Protein AF-A0A810L2Y6-F1 (afdb_monomer)

Mean predicted aligned error: 9.37 Å

Organism: NCBI:txid390989

InterPro domains:
  IPR043760 Pycsar effector protein domain [PF18967] (17-132)

Secondary structure (DSSP, 8-state):
--TTGGGGS--HHHHHHHHHHHHHHHHHHHHHHHHHHHHHHHHHHHS------S----SS-HHHHHHHHTT-HHHHHHHHHHHHTSTTHHHHHHHHHHHHHHHHHHHHHHHHHHHHHHHHHHHHHHHHHHHHHT-

pLDDT: mean 85.11, std 13.35, range [46.34, 98.31]

Foldseek 3Di:
DPVVVVVPDDDPVNVVVVVLVVLLVVLLVLLCVLLVLLVVLLCVLPPDDPDPVDQLDQLPDPVSCCVPQNPPPVVSVVVVVVVPVDPPPNVVSVVVVVVVVVVSVVVSVVSNVSSVVSNVSSVVSNVVSVVSVVD

Sequence (135 aa):
MGGILVRSIPRASDFHHDAIHAIHAIVLSLAIVCIGASAVISLRTLAPRLRSLGEPDSMIYFDHIARRYGSDKELYIRRFVRLSAKDNLVAEQVVEQIWANSCVARRKFQHVALAIYLLGAGMILSGLAVLVQRL

Radius of gyration: 29.76 Å; Cα contacts (8 Å, |Δi|>4): 83; chains: 1; bounding box: 64×25×90 Å

Structure (mmCIF, N/CA/C/O backbone):
data_AF-A0A810L2Y6-F1
#
_entry.id   AF-A0A810L2Y6-F1
#
loop_
_atom_site.group_PDB
_atom_site.id
_atom_site.type_symbol
_atom_site.label_atom_id
_atom_site.label_alt_id
_atom_site.label_comp_id
_atom_site.label_asym_id
_atom_site.label_entity_id
_atom_site.label_seq_id
_atom_site.pdbx_PDB_ins_code
_atom_site.Cartn_x
_atom_site.Cartn_y
_atom_site.Cartn_z
_atom_site.occupancy
_atom_site.B_iso_or_equiv
_atom_site.auth_seq_id
_atom_site.auth_comp_id
_atom_site.auth_asym_id
_atom_site.auth_atom_id
_atom_site.pdbx_PDB_model_num
ATOM 1 N N . MET A 1 1 ? 35.046 -16.688 -54.900 1.00 46.34 1 MET A N 1
ATOM 2 C CA . MET A 1 1 ? 34.915 -17.102 -53.483 1.00 46.34 1 MET A CA 1
ATOM 3 C C . MET A 1 1 ? 35.447 -16.051 -52.481 1.00 46.34 1 MET A C 1
ATOM 5 O O . MET A 1 1 ? 35.715 -16.408 -51.350 1.00 46.34 1 MET A O 1
ATOM 9 N N . GLY A 1 2 ? 35.586 -14.758 -52.832 1.00 48.91 2 GLY A N 1
ATOM 10 C CA . GLY A 1 2 ? 36.047 -13.711 -51.887 1.00 48.91 2 GLY A CA 1
ATOM 11 C C . GLY A 1 2 ? 34.943 -12.787 -51.344 1.00 48.91 2 GLY A C 1
ATOM 12 O O . GLY A 1 2 ? 35.099 -12.193 -50.286 1.00 48.91 2 GLY A O 1
ATOM 13 N N . GLY A 1 3 ? 33.797 -12.696 -52.032 1.00 51.59 3 GLY A N 1
ATOM 14 C CA . GLY A 1 3 ? 32.702 -11.780 -51.668 1.00 51.59 3 GLY A CA 1
ATOM 15 C C . GLY A 1 3 ? 31.783 -12.261 -50.539 1.00 51.59 3 GLY A C 1
ATOM 16 O O . GLY A 1 3 ? 31.028 -11.462 -49.997 1.00 51.59 3 GLY A O 1
ATOM 17 N N . ILE A 1 4 ? 31.848 -13.544 -50.163 1.00 56.41 4 ILE A N 1
ATOM 18 C CA . ILE A 1 4 ? 31.034 -14.106 -49.070 1.00 56.41 4 ILE A CA 1
ATOM 19 C C . ILE A 1 4 ? 31.646 -13.755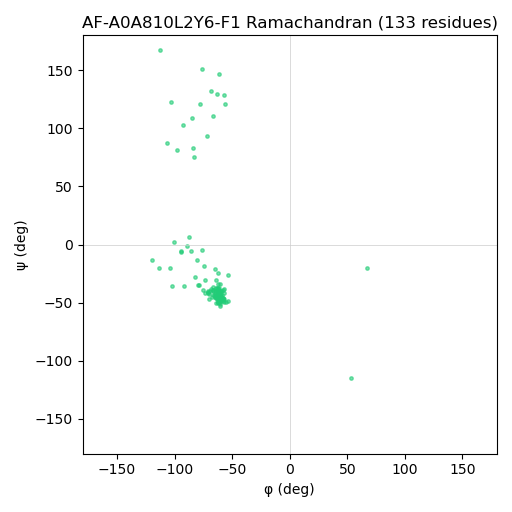 -47.704 1.00 56.41 4 ILE A C 1
ATOM 21 O O . ILE A 1 4 ? 30.908 -13.445 -46.779 1.00 56.41 4 ILE A O 1
ATOM 25 N N . LEU A 1 5 ? 32.980 -13.692 -47.600 1.00 51.81 5 LEU A N 1
ATOM 26 C CA . LEU A 1 5 ? 33.681 -13.377 -46.346 1.00 51.81 5 LEU A CA 1
ATOM 27 C C . LEU A 1 5 ? 33.578 -11.894 -45.947 1.00 51.81 5 LEU A C 1
ATOM 29 O O . LEU A 1 5 ? 33.527 -11.580 -44.763 1.00 51.81 5 LEU A O 1
ATOM 33 N N . VAL A 1 6 ? 33.470 -10.974 -46.913 1.00 53.66 6 VAL A N 1
ATOM 34 C CA . VAL A 1 6 ? 33.318 -9.528 -46.634 1.00 53.66 6 VAL A CA 1
ATOM 35 C C . VAL A 1 6 ? 31.906 -9.178 -46.139 1.00 53.66 6 VAL A C 1
ATOM 37 O O . VAL A 1 6 ? 31.705 -8.139 -45.515 1.00 53.66 6 VAL A O 1
ATOM 40 N N . ARG A 1 7 ? 30.916 -10.053 -46.362 1.00 55.62 7 ARG A N 1
ATOM 41 C CA . ARG A 1 7 ? 29.524 -9.834 -45.936 1.00 55.62 7 ARG A CA 1
ATOM 42 C C . ARG A 1 7 ? 29.248 -10.286 -44.496 1.00 55.62 7 ARG A C 1
ATOM 44 O O . ARG A 1 7 ? 28.154 -10.050 -43.997 1.00 55.62 7 ARG A O 1
ATOM 51 N N . SER A 1 8 ? 30.228 -10.907 -43.840 1.00 60.38 8 SER A N 1
ATOM 52 C CA . SER A 1 8 ? 30.127 -11.425 -42.469 1.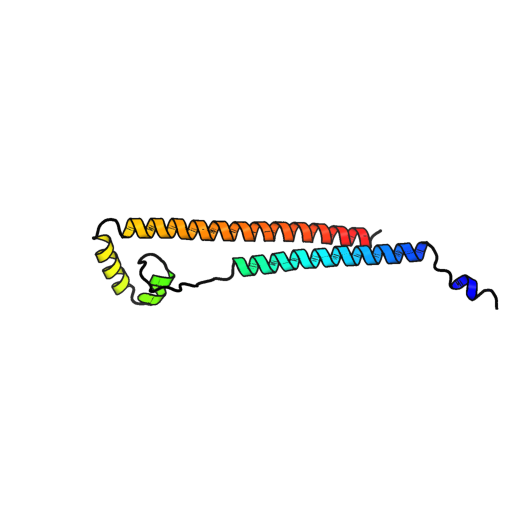00 60.38 8 SER A CA 1
ATOM 53 C C . SER A 1 8 ? 30.767 -10.516 -41.419 1.00 60.38 8 SER A C 1
ATOM 55 O O . SER A 1 8 ? 30.799 -10.887 -40.251 1.00 60.38 8 SER A O 1
ATOM 57 N N . ILE A 1 9 ? 31.296 -9.352 -41.812 1.00 62.12 9 ILE A N 1
ATOM 58 C CA . ILE A 1 9 ? 31.842 -8.376 -40.866 1.00 62.12 9 ILE A CA 1
ATOM 59 C C . ILE A 1 9 ? 30.668 -7.524 -40.368 1.00 62.12 9 ILE A C 1
ATOM 61 O O . ILE A 1 9 ? 30.135 -6.744 -41.167 1.00 62.12 9 ILE A O 1
ATOM 65 N N . PRO A 1 10 ? 30.235 -7.678 -39.101 1.00 61.84 10 PRO A N 1
ATOM 66 C CA . PRO A 1 10 ? 29.163 -6.864 -38.547 1.00 61.84 10 PRO A CA 1
ATOM 67 C C . PRO A 1 10 ? 29.552 -5.395 -38.665 1.00 61.84 10 PRO A C 1
ATOM 69 O O . PRO A 1 10 ? 30.666 -4.988 -38.314 1.00 61.84 10 PRO A O 1
ATOM 72 N N . ARG A 1 11 ? 28.652 -4.600 -39.238 1.00 64.31 11 ARG A N 1
ATOM 73 C CA . ARG A 1 11 ? 28.885 -3.170 -39.416 1.00 64.31 11 ARG A CA 1
ATOM 74 C C . ARG A 1 11 ? 28.685 -2.488 -38.072 1.00 64.31 11 ARG A C 1
ATOM 76 O O . ARG A 1 11 ? 27.881 -2.926 -37.258 1.00 64.31 11 ARG A O 1
ATOM 83 N N . ALA A 1 12 ? 29.370 -1.370 -37.844 1.00 62.41 12 ALA A N 1
ATOM 84 C CA . ALA A 1 12 ? 29.192 -0.579 -36.622 1.00 62.41 12 ALA A CA 1
ATOM 85 C C . ALA A 1 12 ? 27.715 -0.191 -36.362 1.00 62.41 12 ALA A C 1
ATOM 87 O O . ALA A 1 12 ? 27.315 -0.028 -35.213 1.00 62.41 12 ALA A O 1
ATOM 88 N N . SER A 1 13 ? 26.895 -0.104 -37.419 1.00 66.00 13 SER A N 1
ATOM 89 C CA . SER A 1 13 ? 25.444 0.100 -37.339 1.00 66.00 13 SER A CA 1
ATOM 90 C C . SER A 1 13 ? 24.698 -1.032 -36.632 1.00 66.00 13 SER A C 1
ATOM 92 O O . SER A 1 13 ? 23.716 -0.755 -35.948 1.00 66.00 13 SER A O 1
ATOM 94 N N . ASP A 1 14 ? 25.156 -2.277 -36.772 1.00 69.44 14 ASP A N 1
ATOM 95 C CA . ASP A 1 14 ? 24.489 -3.464 -36.225 1.00 69.44 14 ASP A CA 1
ATOM 96 C C . ASP A 1 14 ? 24.681 -3.508 -34.700 1.00 69.44 14 ASP A C 1
ATOM 98 O O . ASP A 1 14 ? 23.720 -3.662 -33.951 1.00 69.44 14 ASP A O 1
ATOM 102 N N . PHE A 1 15 ? 25.894 -3.190 -34.228 1.00 64.56 15 PHE A N 1
ATOM 103 C CA . PHE A 1 15 ? 26.186 -3.038 -32.797 1.00 64.56 15 PHE A CA 1
ATOM 104 C C . PHE A 1 15 ? 25.358 -1.930 -32.129 1.00 64.56 15 PHE A C 1
ATOM 106 O O . PHE A 1 15 ? 24.999 -2.049 -30.959 1.00 64.56 15 PHE A O 1
ATOM 113 N N . HIS A 1 16 ? 25.057 -0.845 -32.851 1.00 70.00 16 HIS A N 1
ATOM 114 C CA . HIS A 1 16 ? 24.249 0.252 -32.316 1.00 70.00 16 HIS A CA 1
ATOM 115 C C . HIS A 1 16 ? 22.778 -0.150 -32.141 1.00 70.00 16 HIS A C 1
ATOM 117 O O . HIS A 1 16 ? 22.190 0.139 -31.100 1.00 70.00 16 HIS A O 1
ATOM 123 N N . HIS A 1 17 ? 22.213 -0.875 -33.111 1.00 74.62 17 HIS A N 1
ATOM 124 C CA . HIS A 1 17 ? 20.844 -1.393 -33.025 1.00 74.62 17 HIS A CA 1
ATOM 125 C C . HIS A 1 17 ? 20.706 -2.423 -31.898 1.00 74.62 17 HIS A C 1
ATOM 127 O O . HIS A 1 17 ? 19.782 -2.329 -31.088 1.00 74.62 17 HIS A O 1
ATOM 133 N N . ASP A 1 18 ? 21.666 -3.343 -31.774 1.00 80.31 18 ASP A N 1
ATOM 134 C CA . ASP A 1 18 ? 21.676 -4.341 -30.699 1.00 80.31 18 ASP A CA 1
ATOM 135 C C . ASP A 1 18 ? 21.769 -3.685 -29.311 1.00 80.31 18 ASP A C 1
ATOM 137 O O . ASP A 1 18 ? 21.063 -4.076 -28.375 1.00 80.31 18 ASP A O 1
ATOM 141 N N . ALA A 1 19 ? 22.584 -2.633 -29.178 1.00 84.69 19 ALA A N 1
ATOM 142 C CA . ALA A 1 19 ? 22.713 -1.877 -27.936 1.00 84.69 19 ALA A CA 1
ATOM 143 C C . ALA A 1 19 ? 21.424 -1.122 -27.566 1.00 84.69 19 ALA A C 1
ATOM 145 O O . ALA A 1 19 ? 21.012 -1.159 -26.405 1.00 84.69 19 ALA A O 1
ATOM 146 N N . ILE A 1 20 ? 20.755 -0.472 -28.526 1.00 88.19 20 ILE A N 1
ATOM 147 C CA . ILE A 1 20 ? 19.489 0.245 -28.286 1.00 88.19 20 ILE A CA 1
ATOM 148 C C . ILE A 1 20 ? 18.392 -0.731 -27.849 1.00 88.19 20 ILE A C 1
ATOM 150 O O . ILE A 1 20 ? 17.689 -0.470 -26.869 1.00 88.19 20 ILE A O 1
ATOM 154 N N . HIS A 1 21 ? 18.278 -1.890 -28.507 1.00 87.75 21 HIS A N 1
ATOM 155 C CA . HIS A 1 21 ? 17.316 -2.923 -28.118 1.00 87.75 21 HIS A CA 1
ATOM 156 C C . HIS A 1 21 ? 17.587 -3.475 -26.713 1.00 87.75 21 HIS A C 1
ATOM 158 O O . HIS A 1 21 ? 16.643 -3.658 -25.938 1.00 87.75 21 HIS A O 1
ATOM 164 N N . ALA A 1 22 ? 18.857 -3.684 -26.353 1.00 91.12 22 ALA A N 1
ATOM 165 C CA . ALA A 1 22 ? 19.237 -4.113 -25.011 1.00 91.12 22 ALA A CA 1
ATOM 166 C C . ALA A 1 22 ? 18.877 -3.060 -23.947 1.00 91.12 22 ALA A C 1
ATOM 168 O O . ALA A 1 22 ? 18.270 -3.397 -22.928 1.00 91.12 22 ALA A O 1
ATOM 169 N N . ILE A 1 23 ? 19.183 -1.781 -24.195 1.00 92.94 23 ILE A N 1
ATOM 170 C CA . ILE A 1 23 ? 18.843 -0.675 -23.284 1.00 92.94 23 ILE A CA 1
ATOM 171 C C . ILE A 1 23 ? 17.324 -0.568 -23.118 1.00 92.94 23 ILE A C 1
ATOM 173 O O .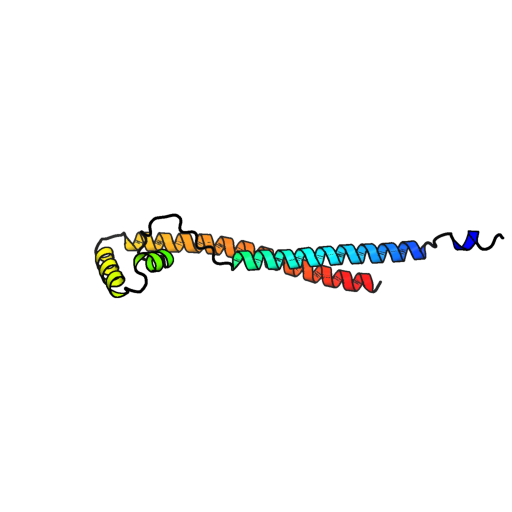 ILE A 1 23 ? 16.839 -0.499 -21.989 1.00 92.94 23 ILE A O 1
ATOM 177 N N . HIS A 1 24 ? 16.566 -0.613 -24.217 1.00 92.12 24 HIS A N 1
ATOM 178 C CA . HIS A 1 24 ? 15.105 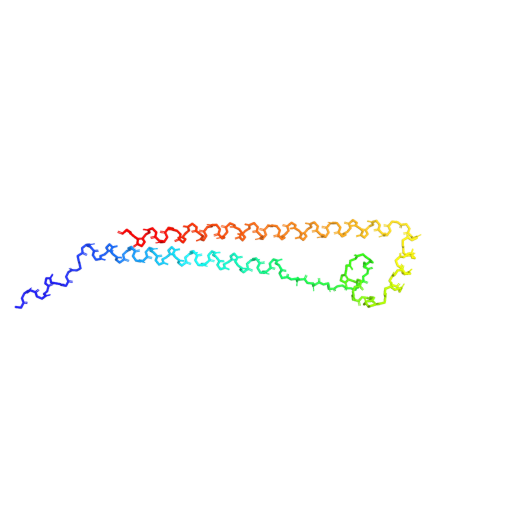-0.602 -24.183 1.00 92.12 24 HIS A CA 1
ATOM 179 C C . HIS A 1 24 ? 14.551 -1.735 -23.307 1.00 92.12 24 HIS A C 1
ATOM 181 O O . HIS A 1 24 ? 13.737 -1.486 -22.415 1.00 92.12 24 HIS A O 1
ATOM 187 N N . ALA A 1 25 ? 15.029 -2.966 -23.512 1.00 92.88 25 ALA A N 1
ATOM 188 C CA . ALA A 1 25 ? 14.591 -4.128 -22.745 1.00 92.88 25 ALA A CA 1
ATOM 189 C C . ALA A 1 25 ? 14.903 -3.990 -21.246 1.00 92.88 25 ALA A C 1
ATOM 191 O O . ALA A 1 25 ? 14.058 -4.321 -20.411 1.00 92.88 25 ALA A O 1
ATOM 192 N N . ILE A 1 26 ? 16.081 -3.464 -20.892 1.00 95.88 26 ILE A N 1
ATOM 193 C CA . ILE A 1 26 ? 16.474 -3.225 -19.496 1.00 95.88 26 ILE A CA 1
ATOM 194 C C . ILE A 1 26 ? 15.565 -2.174 -18.846 1.00 95.88 26 ILE A C 1
ATOM 196 O O . ILE A 1 26 ? 15.020 -2.419 -17.767 1.00 95.88 26 ILE A O 1
ATOM 200 N N . VAL A 1 27 ? 15.366 -1.024 -19.497 1.00 95.81 27 VAL A N 1
ATOM 201 C CA . VAL A 1 27 ? 14.546 0.078 -18.962 1.00 95.81 27 VAL A CA 1
ATOM 202 C C . VAL A 1 27 ? 13.091 -0.362 -18.792 1.00 95.81 27 VAL A C 1
ATOM 204 O O . VAL A 1 27 ? 12.491 -0.112 -17.744 1.00 95.81 27 VAL A O 1
ATOM 207 N N . LEU A 1 28 ? 12.538 -1.075 -19.777 1.00 95.81 28 LEU A N 1
ATOM 208 C CA . LEU A 1 28 ? 11.178 -1.604 -19.711 1.00 95.81 28 LEU A CA 1
ATOM 209 C C . LEU A 1 28 ? 11.026 -2.650 -18.599 1.00 95.81 28 LEU A C 1
ATOM 211 O O . LEU A 1 28 ? 10.054 -2.616 -17.845 1.00 95.81 28 LEU A O 1
ATOM 215 N N . SER A 1 29 ? 12.001 -3.549 -18.448 1.00 96.19 29 SER A N 1
ATOM 216 C CA . SER A 1 29 ? 11.994 -4.549 -17.372 1.00 96.19 29 SER A CA 1
ATOM 217 C C . SER A 1 29 ? 12.008 -3.886 -15.995 1.00 96.19 29 SER A C 1
ATOM 219 O O . SER A 1 29 ? 11.235 -4.268 -15.115 1.00 96.19 29 SER A O 1
ATOM 221 N N . LEU A 1 30 ? 12.830 -2.848 -15.811 1.00 97.75 30 LEU A N 1
ATOM 222 C CA . LEU A 1 30 ? 12.871 -2.088 -14.563 1.00 97.75 30 LEU A CA 1
ATOM 223 C C . LEU A 1 30 ? 11.537 -1.379 -14.287 1.00 97.75 30 LEU A C 1
ATOM 225 O O . LEU A 1 30 ? 11.053 -1.404 -13.155 1.00 97.75 30 LEU A O 1
ATOM 229 N N . ALA A 1 31 ? 10.904 -0.814 -15.320 1.00 97.75 31 ALA A N 1
ATOM 230 C CA . ALA A 1 31 ? 9.585 -0.199 -15.204 1.00 97.75 31 ALA A CA 1
ATOM 231 C C . ALA A 1 31 ? 8.526 -1.196 -14.706 1.00 97.75 31 ALA A C 1
ATOM 233 O O . ALA A 1 31 ? 7.792 -0.902 -13.758 1.00 97.75 31 ALA A O 1
ATOM 234 N N . ILE A 1 32 ? 8.493 -2.398 -15.292 1.00 97.56 32 ILE A N 1
ATOM 235 C CA . ILE A 1 32 ? 7.584 -3.482 -14.895 1.00 97.56 32 ILE A CA 1
ATOM 236 C C . ILE A 1 32 ? 7.817 -3.874 -13.433 1.00 97.56 32 ILE A C 1
ATOM 238 O O . ILE A 1 32 ? 6.855 -4.009 -12.676 1.00 97.56 32 ILE A O 1
ATOM 242 N N . VAL A 1 33 ? 9.077 -4.012 -13.009 1.00 98.25 33 VAL A N 1
ATOM 243 C CA . VAL A 1 33 ? 9.420 -4.335 -11.615 1.00 98.25 33 VAL A CA 1
ATOM 244 C C . VAL A 1 33 ? 8.922 -3.250 -10.659 1.00 98.25 33 VAL A C 1
ATOM 246 O O . VAL A 1 33 ? 8.300 -3.577 -9.648 1.00 98.25 33 V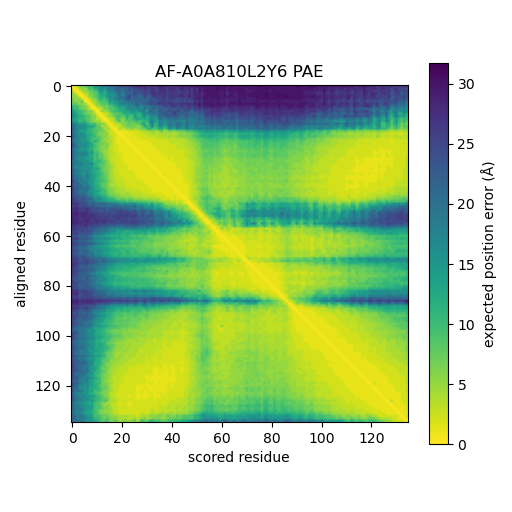AL A O 1
ATOM 249 N N . CYS A 1 34 ? 9.132 -1.969 -10.971 1.00 98.06 34 CYS A N 1
ATOM 250 C CA . CYS A 1 34 ? 8.659 -0.857 -10.145 1.00 98.06 34 CYS A CA 1
ATOM 251 C C . CYS A 1 34 ? 7.127 -0.840 -10.013 1.00 98.06 34 CYS A C 1
ATOM 253 O O . CYS A 1 34 ? 6.601 -0.745 -8.901 1.00 98.06 34 CYS A O 1
ATOM 255 N N . ILE A 1 35 ? 6.406 -0.992 -11.127 1.00 98.19 35 ILE A N 1
ATOM 256 C CA . ILE A 1 35 ? 4.936 -1.023 -11.143 1.00 98.19 35 ILE A CA 1
ATOM 257 C C . ILE A 1 35 ? 4.417 -2.245 -10.375 1.00 98.19 35 ILE A C 1
ATOM 259 O O . ILE A 1 35 ? 3.540 -2.119 -9.519 1.00 98.19 35 ILE A O 1
ATOM 263 N N . GLY A 1 36 ? 4.991 -3.424 -10.624 1.00 97.88 36 GLY A N 1
ATOM 264 C CA . GLY A 1 36 ? 4.632 -4.658 -9.929 1.00 97.88 36 GLY A CA 1
ATOM 265 C C . GLY A 1 36 ? 4.871 -4.566 -8.421 1.00 97.88 36 GLY A C 1
ATOM 266 O O . GLY A 1 36 ? 3.996 -4.918 -7.629 1.00 97.88 36 GLY A O 1
ATOM 267 N N . ALA A 1 37 ? 6.017 -4.024 -8.002 1.00 97.75 37 ALA A N 1
ATOM 268 C CA . ALA A 1 37 ? 6.324 -3.799 -6.592 1.00 97.75 37 ALA A CA 1
ATOM 269 C C . ALA A 1 37 ? 5.335 -2.819 -5.942 1.00 97.75 37 ALA A C 1
ATOM 271 O O . ALA A 1 37 ? 4.839 -3.090 -4.845 1.00 97.75 37 ALA A O 1
ATOM 272 N N . SER A 1 38 ? 4.990 -1.724 -6.629 1.00 98.06 38 SER A N 1
ATOM 273 C CA . SER A 1 38 ? 3.966 -0.775 -6.176 1.00 98.06 38 SER A CA 1
ATOM 274 C C . SER A 1 38 ? 2.615 -1.460 -5.946 1.00 98.06 38 SER A C 1
ATOM 276 O O . SER A 1 38 ? 2.012 -1.310 -4.876 1.00 98.06 38 SER A O 1
ATOM 278 N N . ALA A 1 39 ? 2.170 -2.285 -6.899 1.00 97.19 39 ALA A N 1
ATOM 279 C CA . ALA A 1 39 ? 0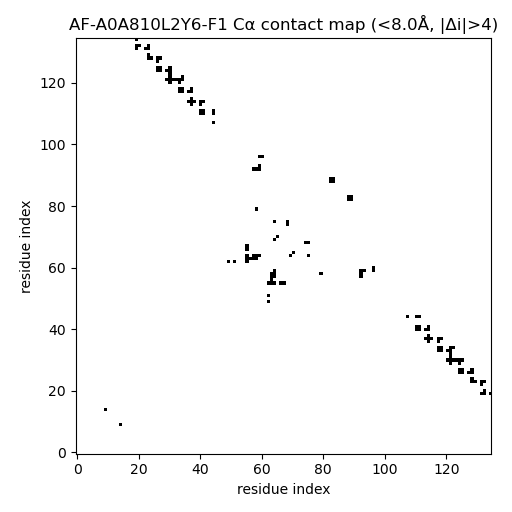.923 -3.034 -6.794 1.00 97.19 39 ALA A CA 1
ATOM 280 C C . ALA A 1 39 ? 0.937 -3.999 -5.596 1.00 97.19 39 ALA A C 1
ATOM 282 O O . ALA A 1 39 ? 0.008 -4.001 -4.787 1.00 97.19 39 ALA A O 1
ATOM 283 N N . VAL A 1 40 ? 2.017 -4.767 -5.419 1.00 96.81 40 VAL A N 1
ATOM 284 C CA . VAL A 1 40 ? 2.161 -5.709 -4.296 1.00 96.81 40 VAL A CA 1
ATOM 285 C C . VAL A 1 40 ? 2.155 -4.989 -2.947 1.00 96.81 40 VAL A C 1
ATOM 287 O O . VAL A 1 40 ? 1.488 -5.444 -2.014 1.00 96.81 40 VAL A O 1
ATOM 290 N N . ILE A 1 41 ? 2.870 -3.869 -2.815 1.00 96.06 41 ILE A N 1
ATOM 291 C CA . ILE A 1 41 ? 2.905 -3.085 -1.571 1.00 96.06 41 ILE A CA 1
ATOM 292 C C . ILE A 1 41 ? 1.520 -2.506 -1.269 1.00 96.06 41 ILE A C 1
ATOM 294 O O . ILE A 1 41 ? 1.062 -2.587 -0.126 1.00 96.06 41 ILE A O 1
ATOM 298 N N . SER A 1 42 ? 0.825 -1.991 -2.283 1.00 94.50 42 SER A N 1
ATOM 299 C CA . SER A 1 42 ? -0.531 -1.449 -2.147 1.00 94.50 42 SER A CA 1
ATOM 300 C C . SER A 1 42 ? -1.510 -2.523 -1.674 1.00 94.50 42 SER A C 1
ATOM 302 O O . SER A 1 42 ? -2.183 -2.344 -0.657 1.00 94.50 42 SER A O 1
ATOM 304 N N . LEU A 1 43 ? -1.509 -3.690 -2.328 1.00 94.25 43 LEU A N 1
ATOM 305 C CA . LEU A 1 43 ? -2.329 -4.839 -1.936 1.00 94.25 43 LEU A CA 1
ATOM 306 C C . LEU A 1 43 ? -2.028 -5.280 -0.503 1.00 94.25 43 LEU A C 1
ATOM 308 O O . LEU A 1 43 ? -2.946 -5.462 0.292 1.00 94.25 43 LEU A O 1
ATOM 312 N N . ARG A 1 44 ? -0.749 -5.393 -0.127 1.00 91.62 44 ARG A N 1
ATOM 313 C CA . ARG A 1 44 ? -0.352 -5.766 1.241 1.00 91.62 44 ARG A CA 1
ATOM 314 C C . ARG A 1 44 ? -0.760 -4.737 2.293 1.00 91.62 44 ARG A C 1
ATOM 316 O O . ARG A 1 44 ? -0.989 -5.124 3.435 1.00 91.62 44 ARG A O 1
ATOM 323 N N . THR A 1 45 ? -0.830 -3.460 1.928 1.00 91.62 45 THR A N 1
ATOM 324 C CA . THR A 1 45 ? -1.202 -2.366 2.840 1.00 91.62 45 THR A CA 1
ATOM 325 C C . THR A 1 45 ? -2.712 -2.294 3.062 1.00 91.62 45 THR A C 1
ATOM 327 O O . THR A 1 45 ? -3.168 -1.980 4.167 1.00 91.62 45 THR A O 1
ATOM 330 N N . LEU A 1 46 ? -3.484 -2.610 2.021 1.00 87.88 46 LEU A N 1
ATOM 331 C CA . LEU A 1 46 ? -4.944 -2.659 2.060 1.00 87.88 46 LEU A CA 1
ATOM 332 C C . LEU A 1 46 ? -5.472 -3.980 2.628 1.00 87.88 46 LEU A C 1
ATOM 334 O O . LEU A 1 46 ? -6.542 -3.986 3.232 1.00 87.88 46 LEU A O 1
ATOM 338 N N . ALA A 1 47 ? -4.717 -5.075 2.486 1.00 87.31 47 ALA A N 1
ATOM 339 C CA . ALA A 1 47 ? -5.096 -6.380 3.006 1.00 87.31 47 ALA A CA 1
ATOM 340 C C . ALA A 1 47 ? -5.360 -6.306 4.525 1.00 87.31 47 ALA A C 1
ATOM 342 O O . ALA A 1 47 ? -4.457 -5.947 5.294 1.00 87.31 47 ALA A O 1
ATOM 343 N N . PRO A 1 48 ? -6.575 -6.651 4.986 1.00 72.38 48 PRO A N 1
ATOM 344 C CA . PRO A 1 48 ? -6.910 -6.611 6.399 1.00 72.38 48 PRO A CA 1
ATOM 345 C C . PRO A 1 48 ? -6.093 -7.668 7.149 1.00 72.38 48 PRO A C 1
ATOM 347 O O . PRO A 1 48 ? -6.287 -8.869 6.987 1.00 72.38 48 PRO A O 1
ATOM 350 N N . ARG A 1 49 ? -5.147 -7.222 7.981 1.00 70.12 49 ARG A N 1
ATOM 351 C CA . ARG A 1 49 ? -4.392 -8.089 8.893 1.00 70.12 49 ARG A CA 1
ATOM 352 C C . ARG A 1 49 ? -5.014 -8.021 10.279 1.00 70.12 49 ARG A C 1
ATOM 354 O O . ARG A 1 49 ? -4.541 -7.290 11.143 1.00 70.12 49 ARG A O 1
ATOM 361 N N . LEU A 1 50 ? -6.078 -8.789 10.479 1.00 66.44 50 LEU A N 1
ATOM 362 C CA . LEU A 1 50 ? -6.687 -8.996 11.790 1.00 66.44 50 LEU A CA 1
ATOM 363 C C . LEU A 1 50 ? -5.925 -10.118 12.503 1.00 66.44 50 LEU A C 1
ATOM 365 O O . LEU A 1 50 ? -6.289 -11.286 12.433 1.00 66.44 50 LEU A O 1
ATOM 369 N N . ARG A 1 51 ? -4.798 -9.779 13.134 1.00 60.06 51 ARG A N 1
ATOM 370 C CA . ARG A 1 51 ? -4.141 -10.662 14.108 1.00 60.06 51 ARG A CA 1
ATOM 371 C C . ARG A 1 51 ? -4.373 -10.079 15.496 1.00 60.06 51 ARG A C 1
ATOM 373 O O . ARG A 1 51 ? -3.547 -9.311 15.974 1.00 60.06 51 ARG A O 1
ATOM 380 N N . SER A 1 52 ? -5.490 -10.435 16.125 1.00 61.22 52 SER A N 1
ATOM 381 C CA . SER A 1 52 ? -5.608 -10.332 17.581 1.00 61.22 52 SER A CA 1
ATOM 382 C C . SER A 1 52 ? -5.207 -11.682 18.174 1.00 61.22 52 SER A C 1
ATOM 384 O O . SER A 1 52 ? -5.939 -12.661 18.059 1.00 61.22 52 SER A O 1
ATOM 386 N N . LEU A 1 53 ? -3.990 -11.759 18.723 1.00 53.00 53 LEU A N 1
ATOM 387 C CA . LEU A 1 53 ? -3.441 -12.968 19.360 1.00 53.00 53 LEU A CA 1
ATOM 388 C C . LEU A 1 53 ? -3.806 -13.063 20.855 1.00 53.00 53 LEU A C 1
ATOM 390 O O . LEU A 1 53 ? -3.308 -13.947 21.543 1.00 53.00 53 LEU A O 1
ATOM 394 N N . GLY A 1 54 ? -4.659 -12.164 21.356 1.00 61.16 54 GLY A N 1
ATOM 395 C CA . GLY A 1 54 ? -5.044 -12.084 22.764 1.00 61.16 54 GLY A CA 1
ATOM 396 C C . GLY A 1 54 ? -6.505 -12.439 23.033 1.00 61.16 54 GLY A C 1
ATOM 397 O O . GLY A 1 54 ? -7.345 -12.530 22.125 1.00 61.16 54 GLY A O 1
ATOM 398 N N . GLU A 1 55 ? -6.796 -12.623 24.318 1.00 61.09 55 GLU A N 1
ATOM 399 C CA . GLU A 1 55 ? -8.156 -12.734 24.828 1.00 61.09 55 GLU A CA 1
ATOM 400 C C . GLU A 1 55 ? -8.867 -11.370 24.685 1.00 61.09 55 GLU A C 1
ATOM 402 O O . GLU A 1 55 ? -8.272 -10.330 24.984 1.00 61.09 55 GLU A O 1
ATOM 407 N N . PRO A 1 56 ? -10.100 -11.327 24.149 1.00 67.38 56 PRO A N 1
ATOM 408 C CA . PRO A 1 56 ? -10.760 -10.070 23.818 1.00 67.38 56 PRO A CA 1
ATOM 409 C C . PRO A 1 56 ? -11.211 -9.304 25.072 1.00 67.38 56 PRO A C 1
ATOM 411 O O . PRO A 1 56 ? -12.315 -9.523 25.583 1.00 67.38 56 PRO A O 1
ATOM 414 N N . ASP A 1 57 ? -10.362 -8.389 25.549 1.00 76.31 57 ASP A N 1
ATOM 415 C CA . ASP A 1 57 ? -10.612 -7.629 26.785 1.00 76.31 57 ASP A CA 1
ATOM 416 C C . ASP A 1 57 ? -11.103 -6.184 26.554 1.00 76.31 57 ASP A C 1
ATOM 418 O O . ASP A 1 57 ? -11.989 -5.698 27.254 1.00 76.31 57 ASP A O 1
ATOM 422 N N . SER A 1 58 ? -10.618 -5.506 25.506 1.00 80.12 58 SER A N 1
ATOM 423 C CA . SER A 1 58 ? -11.085 -4.151 25.155 1.00 80.12 58 SER A CA 1
ATOM 424 C C . SER A 1 58 ? -12.574 -4.107 24.777 1.00 80.12 58 SER A C 1
ATOM 426 O O . SER A 1 58 ? -13.022 -4.851 23.902 1.00 80.12 58 SER A O 1
ATOM 428 N N . MET A 1 59 ? -13.326 -3.186 25.393 1.00 84.75 59 MET A N 1
ATOM 429 C CA . MET A 1 59 ? -14.756 -2.970 25.136 1.00 84.75 59 MET A CA 1
ATOM 430 C C . MET A 1 59 ? -15.036 -1.969 24.018 1.00 84.75 59 MET A C 1
ATOM 432 O O . MET A 1 59 ? -16.194 -1.743 23.703 1.00 84.75 59 MET A O 1
ATOM 436 N N . ILE A 1 60 ? -14.009 -1.380 23.408 1.00 86.69 60 ILE A N 1
ATOM 437 C CA . ILE A 1 60 ? -14.172 -0.425 22.301 1.00 86.69 60 ILE A CA 1
ATOM 438 C C . ILE A 1 60 ? -13.486 -0.880 21.009 1.00 86.69 60 ILE A C 1
ATOM 440 O O . ILE A 1 60 ? -13.745 -0.327 19.942 1.00 86.69 60 ILE A O 1
ATOM 444 N N . TYR A 1 61 ? -12.624 -1.897 21.078 1.00 86.44 61 TYR A N 1
ATOM 445 C CA . TYR A 1 61 ? -11.969 -2.446 19.898 1.00 86.44 61 TYR A CA 1
ATOM 446 C C . TYR A 1 61 ? -12.916 -3.368 19.119 1.00 86.44 61 TYR A C 1
ATOM 448 O O . TYR A 1 61 ? -13.394 -4.378 19.638 1.00 86.44 61 TYR A O 1
ATOM 456 N N . PHE A 1 62 ? -13.166 -3.044 17.849 1.00 86.88 62 PHE A N 1
ATOM 457 C CA . PHE A 1 62 ? -14.202 -3.692 17.037 1.00 86.88 62 PHE A CA 1
ATOM 458 C C . PHE A 1 62 ? -14.038 -5.216 16.901 1.00 86.88 62 PHE A C 1
ATOM 460 O O . PHE A 1 62 ? -15.032 -5.935 16.961 1.00 86.88 62 PHE A O 1
ATOM 467 N N . ASP A 1 63 ? -12.809 -5.723 16.750 1.00 87.25 63 ASP A N 1
ATOM 468 C CA . ASP A 1 63 ? -12.553 -7.164 16.611 1.00 87.25 63 ASP A CA 1
ATOM 469 C C . ASP A 1 63 ? -12.888 -7.908 17.909 1.00 87.25 63 ASP A C 1
ATOM 471 O O . ASP A 1 63 ? -13.507 -8.968 17.880 1.00 87.25 63 ASP A O 1
ATOM 475 N N . HIS A 1 64 ? -12.567 -7.318 19.064 1.00 88.31 64 HIS A N 1
ATOM 476 C CA . HIS A 1 64 ? -12.921 -7.896 20.360 1.00 88.31 64 HIS A CA 1
ATOM 477 C C . HIS A 1 64 ? -14.430 -7.895 20.580 1.00 88.31 64 HIS A C 1
ATOM 479 O O . HIS A 1 64 ? -14.973 -8.893 21.052 1.00 88.31 64 HIS A O 1
ATOM 485 N N . ILE A 1 65 ? -15.115 -6.819 20.184 1.00 89.25 65 ILE A N 1
ATOM 486 C CA . ILE A 1 65 ? -16.574 -6.738 20.271 1.00 89.25 65 ILE A CA 1
ATOM 487 C C . ILE A 1 65 ? -17.213 -7.818 19.392 1.00 89.25 65 ILE A C 1
ATOM 489 O O . ILE A 1 65 ? -18.045 -8.589 19.871 1.00 89.25 65 ILE A O 1
ATOM 493 N N . ALA A 1 66 ? -16.782 -7.924 18.132 1.00 88.88 66 ALA A N 1
ATOM 494 C CA . ALA A 1 66 ? -17.298 -8.906 17.186 1.00 88.88 66 ALA A CA 1
ATOM 495 C C . ALA A 1 66 ? -17.046 -10.348 17.656 1.00 88.88 66 ALA A C 1
ATOM 497 O O . ALA A 1 66 ? -17.958 -11.170 17.617 1.00 88.88 66 ALA A O 1
ATOM 498 N N . ARG A 1 67 ? -15.839 -10.648 18.160 1.00 87.81 67 ARG A N 1
ATOM 499 C CA . ARG A 1 67 ? -15.478 -11.982 18.668 1.00 87.81 67 ARG A CA 1
ATOM 500 C C . ARG A 1 67 ? -16.217 -12.357 19.952 1.00 87.81 67 ARG A C 1
ATOM 502 O O . ARG A 1 67 ? -16.551 -13.524 20.125 1.00 87.81 67 ARG A O 1
ATOM 509 N N . ARG A 1 68 ? -16.433 -11.404 20.866 1.00 88.56 68 ARG A N 1
ATOM 510 C CA . ARG A 1 68 ? -16.975 -11.678 22.208 1.00 88.56 68 ARG A CA 1
ATOM 511 C C . ARG A 1 68 ? -18.495 -11.583 22.293 1.00 88.56 68 ARG A C 1
ATOM 513 O O . ARG A 1 68 ? -19.096 -12.337 23.050 1.00 88.56 68 ARG A O 1
ATOM 520 N N . TYR A 1 69 ? -19.102 -10.657 21.558 1.00 90.06 69 TYR A N 1
ATOM 521 C CA . TYR A 1 69 ? -20.537 -10.371 21.649 1.00 90.06 69 TYR A CA 1
ATOM 522 C C . TYR A 1 69 ? -21.302 -10.744 20.378 1.00 90.06 69 TYR A C 1
ATOM 524 O O . TYR A 1 69 ? -22.510 -10.960 20.445 1.00 90.06 69 TYR A O 1
ATOM 532 N N . GLY A 1 70 ? -20.623 -10.873 19.232 1.00 87.00 70 GLY A N 1
ATOM 533 C CA . GLY A 1 70 ? -21.244 -11.292 17.977 1.00 87.00 70 GLY A CA 1
ATOM 534 C C . GLY A 1 70 ? -22.462 -10.434 17.626 1.00 87.00 70 GLY A C 1
ATOM 535 O O . GLY A 1 70 ? -22.334 -9.242 17.361 1.00 87.00 70 GLY A O 1
ATOM 536 N N . SER A 1 71 ? -23.647 -11.050 17.623 1.00 90.25 71 SER A N 1
ATOM 537 C CA . SER A 1 71 ? -24.927 -10.382 17.332 1.00 90.25 71 SER A CA 1
ATOM 538 C C . SER A 1 71 ? -25.684 -9.889 18.577 1.00 90.25 71 SER A C 1
ATOM 540 O O . SER A 1 71 ? -26.696 -9.203 18.434 1.00 90.25 71 SER A O 1
ATOM 542 N N . ASP A 1 72 ? -25.226 -10.203 19.795 1.00 92.81 72 ASP A N 1
ATOM 543 C CA . ASP A 1 72 ? -25.899 -9.819 21.045 1.00 92.81 72 ASP A CA 1
ATOM 544 C C . ASP A 1 72 ? -25.525 -8.389 21.472 1.00 92.81 72 ASP A C 1
ATOM 546 O O . ASP A 1 72 ? -24.740 -8.133 22.393 1.00 92.81 72 ASP A O 1
ATOM 550 N N . LYS A 1 73 ? -26.115 -7.427 20.757 1.00 92.56 73 LYS A N 1
ATOM 551 C CA . LYS A 1 73 ? -25.959 -5.989 21.008 1.00 92.56 73 LYS A CA 1
ATOM 552 C C . LYS A 1 73 ? -26.354 -5.600 22.436 1.00 92.56 73 LYS A C 1
ATOM 554 O O . LYS A 1 73 ? -25.716 -4.736 23.035 1.00 92.56 73 LYS A O 1
ATOM 559 N N . GLU A 1 74 ? -27.402 -6.212 22.978 1.00 94.56 74 GLU A N 1
ATOM 560 C CA . GLU A 1 74 ? -27.958 -5.837 24.277 1.00 94.56 74 GLU A CA 1
ATOM 561 C C . GLU A 1 74 ? -27.024 -6.250 25.424 1.00 94.56 74 GLU A C 1
ATOM 563 O O . GLU A 1 74 ? -26.790 -5.487 26.367 1.00 94.56 74 GLU A O 1
ATOM 568 N N . LEU A 1 75 ? -26.415 -7.437 25.331 1.00 91.00 75 LEU A N 1
ATOM 569 C CA . LEU A 1 75 ? -25.371 -7.863 26.259 1.00 91.00 75 LEU A CA 1
ATOM 570 C C . LEU A 1 75 ? -24.161 -6.923 26.231 1.00 91.00 75 LEU A C 1
ATOM 572 O O . LEU A 1 75 ? -23.658 -6.561 27.300 1.00 91.00 75 LEU A O 1
ATOM 576 N N . TYR A 1 76 ? -23.727 -6.505 25.039 1.00 92.12 76 TYR A N 1
ATOM 577 C CA . TYR A 1 76 ? -22.633 -5.549 24.885 1.00 92.12 76 TYR A CA 1
ATOM 578 C C . TYR A 1 76 ? -22.954 -4.209 25.560 1.00 92.12 76 TYR A C 1
ATOM 580 O O . TYR A 1 76 ? -22.178 -3.760 26.403 1.00 92.12 76 TYR A O 1
ATOM 588 N N . ILE A 1 77 ? -24.119 -3.610 25.277 1.00 91.81 77 ILE A N 1
ATOM 589 C CA . ILE A 1 77 ? -24.527 -2.325 25.873 1.00 91.81 77 ILE A CA 1
ATOM 590 C C . ILE A 1 77 ? -24.552 -2.419 27.401 1.00 91.81 77 ILE A C 1
ATOM 592 O O . ILE A 1 77 ? -23.949 -1.586 28.080 1.00 91.81 77 ILE A O 1
ATOM 596 N N . ARG A 1 78 ? -25.186 -3.456 27.965 1.00 91.50 78 ARG A N 1
ATOM 597 C CA . ARG A 1 78 ? -25.259 -3.634 29.426 1.00 91.50 78 ARG A CA 1
ATOM 598 C C . ARG A 1 78 ? -23.881 -3.760 30.072 1.00 91.50 78 ARG A C 1
ATOM 600 O O . ARG A 1 78 ? -23.659 -3.224 31.159 1.00 91.50 78 ARG A O 1
ATOM 607 N N . ARG A 1 79 ? -22.954 -4.482 29.433 1.00 88.38 79 ARG A N 1
ATOM 608 C CA . ARG A 1 79 ? -21.575 -4.640 29.921 1.00 88.38 79 ARG A CA 1
ATOM 609 C C . ARG A 1 79 ? -20.783 -3.345 29.802 1.00 88.38 79 ARG A C 1
ATOM 611 O O . ARG A 1 79 ? -20.097 -2.996 30.759 1.00 88.38 79 ARG A O 1
ATOM 618 N N . PHE A 1 80 ? -20.927 -2.631 28.689 1.00 88.69 80 PHE A N 1
ATOM 619 C CA . PHE A 1 80 ? -20.278 -1.347 28.459 1.00 88.69 80 PHE A CA 1
ATOM 620 C C . PHE A 1 80 ? -20.713 -0.313 29.501 1.00 88.69 80 PHE A C 1
ATOM 622 O O . PHE A 1 80 ? -19.868 0.212 30.211 1.00 88.69 80 PHE A O 1
ATOM 629 N N . VAL A 1 81 ? -22.021 -0.105 29.696 1.00 88.06 81 VAL A N 1
ATOM 630 C CA . VAL A 1 81 ? -22.556 0.845 30.694 1.00 88.06 81 VAL A CA 1
ATOM 631 C C . VAL A 1 81 ? -22.064 0.519 32.107 1.00 88.06 81 VAL A C 1
ATOM 633 O O . VAL A 1 81 ? -21.670 1.414 32.850 1.00 88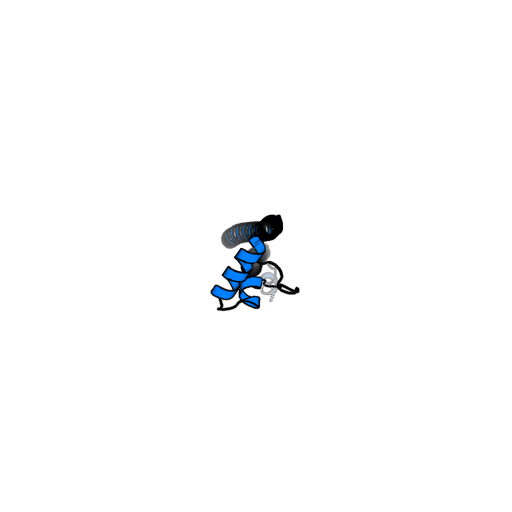.06 81 VAL A O 1
ATOM 636 N N . ARG A 1 82 ? -22.027 -0.770 32.474 1.00 85.94 82 ARG A N 1
ATOM 637 C CA . ARG A 1 82 ? -21.503 -1.210 33.775 1.00 85.94 82 ARG A CA 1
ATOM 638 C C . ARG A 1 82 ? -20.012 -0.908 33.943 1.00 85.94 82 ARG A C 1
ATOM 640 O O . ARG A 1 82 ? -19.588 -0.612 35.057 1.00 85.94 82 ARG A O 1
ATOM 647 N N . LEU A 1 83 ? -19.219 -1.038 32.879 1.00 81.12 83 LEU A N 1
ATOM 648 C CA . LEU A 1 83 ? -17.784 -0.760 32.914 1.00 81.12 83 LEU A CA 1
ATOM 649 C C . LEU A 1 83 ? -17.509 0.747 32.932 1.00 81.12 83 LEU A C 1
ATOM 651 O O . LEU A 1 83 ? -16.650 1.183 33.685 1.00 81.12 83 LEU A O 1
ATOM 655 N N . SER A 1 84 ? -18.282 1.533 32.181 1.00 80.00 84 SER A N 1
ATOM 656 C CA . SER A 1 84 ? -18.178 2.996 32.132 1.00 80.00 84 SER A CA 1
ATOM 657 C C . SER A 1 84 ? -18.525 3.681 33.451 1.00 80.00 84 SER A C 1
ATOM 659 O O . SER A 1 84 ? -18.101 4.806 33.676 1.00 80.00 84 SER A O 1
ATOM 661 N N . ALA A 1 85 ? -19.271 3.007 34.329 1.00 81.75 85 ALA A N 1
ATOM 662 C CA . ALA A 1 85 ? -19.533 3.468 35.690 1.00 81.75 85 ALA A CA 1
ATOM 663 C C . ALA A 1 85 ? -18.341 3.264 36.652 1.00 81.75 85 ALA A C 1
ATOM 665 O O . ALA A 1 85 ? -18.425 3.660 37.811 1.00 81.75 85 ALA A O 1
ATOM 666 N N . LYS A 1 86 ? -17.254 2.613 36.208 1.00 73.00 86 LYS A N 1
ATOM 667 C CA . LYS A 1 86 ? -15.993 2.495 36.951 1.00 73.00 86 LYS A CA 1
ATOM 668 C C . LYS A 1 86 ? -14.978 3.469 36.355 1.00 73.00 86 LYS A C 1
ATOM 670 O O . LYS A 1 86 ? -14.676 3.390 35.164 1.00 73.00 86 LYS A O 1
ATOM 675 N N . ASP A 1 87 ? -14.458 4.368 37.183 1.00 66.94 87 ASP A N 1
ATOM 676 C CA . ASP A 1 87 ? -13.625 5.478 36.717 1.00 66.94 87 ASP A CA 1
ATOM 677 C C . ASP A 1 87 ? -12.330 5.027 36.012 1.00 66.94 87 ASP A C 1
ATOM 679 O O . ASP A 1 87 ? -11.716 4.011 36.344 1.00 66.94 87 ASP A O 1
ATOM 683 N N . ASN A 1 88 ? -11.931 5.830 35.019 1.00 71.75 88 ASN A N 1
ATOM 684 C CA . ASN A 1 88 ? -10.718 5.778 34.186 1.00 71.75 88 ASN A CA 1
ATOM 685 C C . ASN A 1 88 ? -10.532 4.608 33.202 1.00 71.75 88 ASN A C 1
ATOM 687 O O . ASN A 1 88 ? -9.811 4.791 32.221 1.00 71.75 88 ASN A O 1
ATOM 691 N N . LEU A 1 89 ? -11.214 3.469 33.355 1.00 76.25 89 LEU A N 1
ATOM 692 C CA . LEU A 1 89 ? -11.017 2.319 32.450 1.00 76.25 89 LEU A CA 1
ATOM 693 C C . LEU A 1 89 ? -11.404 2.614 30.992 1.00 76.25 89 LEU A C 1
ATOM 695 O O . LEU A 1 89 ? -10.736 2.173 30.059 1.00 76.25 89 LEU A O 1
ATOM 699 N N . VAL A 1 90 ? -12.471 3.385 30.771 1.00 82.69 90 VAL A N 1
ATOM 700 C CA . VAL A 1 90 ? -12.894 3.760 29.410 1.00 82.69 90 VAL A CA 1
ATOM 701 C C . VAL A 1 90 ? -11.917 4.751 28.782 1.00 82.69 90 VAL A C 1
ATOM 703 O O . VAL A 1 90 ? -11.585 4.621 27.607 1.00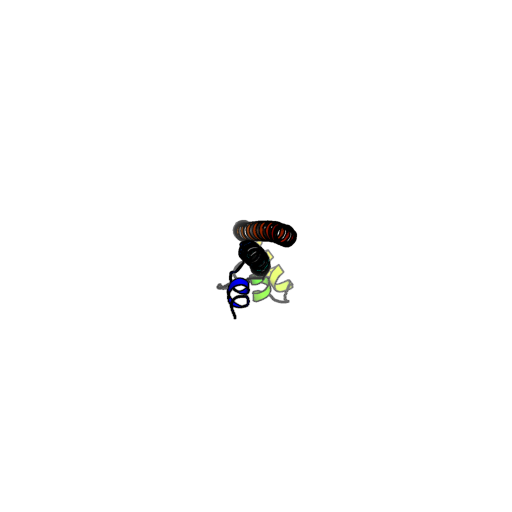 82.69 90 VAL A O 1
ATOM 706 N N . ALA A 1 91 ? -11.435 5.722 29.561 1.00 84.44 91 ALA A N 1
ATOM 707 C CA . ALA A 1 91 ? -10.479 6.716 29.084 1.00 84.44 91 ALA A CA 1
ATOM 708 C C . ALA A 1 91 ? -9.156 6.057 28.664 1.00 84.44 91 ALA A C 1
ATOM 710 O O . ALA A 1 91 ? -8.636 6.363 27.592 1.00 84.44 91 ALA A O 1
ATOM 711 N N . GLU A 1 92 ? -8.659 5.105 29.456 1.00 84.94 92 GLU A N 1
ATOM 712 C CA . GLU A 1 92 ? -7.460 4.330 29.134 1.00 84.94 92 GLU A CA 1
ATOM 713 C C . GLU A 1 92 ? -7.626 3.542 27.829 1.00 84.94 92 GLU A C 1
ATOM 715 O O . GLU A 1 92 ? -6.804 3.680 26.922 1.00 84.94 92 GLU A O 1
ATOM 720 N N . GLN A 1 93 ? -8.736 2.809 27.675 1.00 85.56 93 GLN A N 1
ATOM 721 C CA . GLN A 1 93 ? -9.012 2.071 26.440 1.00 85.56 93 GLN A CA 1
ATOM 722 C C . GLN A 1 93 ? -9.089 3.003 25.221 1.00 85.56 93 GLN A C 1
ATOM 724 O O . GLN A 1 93 ? -8.566 2.669 24.156 1.00 85.56 93 GLN A O 1
ATOM 729 N N . VAL A 1 94 ? -9.705 4.185 25.357 1.00 88.38 94 VAL A N 1
ATOM 730 C CA . VAL A 1 94 ? -9.785 5.184 24.276 1.00 88.38 94 VAL A CA 1
ATOM 731 C C . VAL A 1 94 ? -8.394 5.661 23.868 1.00 88.38 94 VAL A C 1
ATOM 733 O O . VAL A 1 94 ? -8.082 5.676 22.676 1.00 88.38 94 VAL A O 1
ATOM 736 N N . VAL A 1 95 ? -7.544 6.014 24.834 1.00 89.12 95 VAL A N 1
ATOM 737 C CA . VAL A 1 95 ? -6.163 6.439 24.563 1.00 89.12 95 VAL A CA 1
ATOM 738 C C . VAL A 1 95 ? -5.366 5.314 23.899 1.00 89.12 95 VAL A C 1
ATOM 740 O O . VAL A 1 95 ? -4.659 5.567 22.921 1.00 89.12 95 VAL A O 1
ATOM 743 N N . GLU A 1 96 ? -5.531 4.070 24.351 1.00 87.88 96 GLU A N 1
ATOM 744 C CA . GLU A 1 96 ? -4.902 2.896 23.743 1.00 87.88 96 GLU A CA 1
ATOM 745 C C . GLU A 1 96 ? -5.315 2.729 22.272 1.00 87.88 96 GLU A C 1
ATOM 747 O O . GLU A 1 96 ? -4.459 2.540 21.404 1.00 87.88 96 GLU A O 1
ATOM 752 N N . GLN A 1 97 ? -6.607 2.865 21.951 1.00 88.81 97 GLN A N 1
ATOM 753 C CA . GLN A 1 97 ? -7.088 2.790 20.567 1.00 88.81 97 GLN A CA 1
ATOM 754 C C . GLN A 1 97 ? -6.587 3.951 19.705 1.00 88.81 97 GLN A C 1
ATOM 756 O O . GLN A 1 97 ? -6.220 3.732 18.548 1.00 88.81 97 GLN A O 1
ATOM 761 N N . ILE A 1 98 ? -6.529 5.173 20.245 1.00 90.62 98 ILE A N 1
ATOM 762 C CA . ILE A 1 98 ? -5.958 6.329 19.540 1.00 90.62 98 ILE A CA 1
ATOM 763 C C . ILE A 1 98 ? -4.491 6.056 19.198 1.00 90.62 98 ILE A C 1
ATOM 765 O O . ILE A 1 98 ? -4.078 6.246 18.048 1.00 90.62 98 ILE A O 1
ATOM 769 N N . TRP A 1 99 ? -3.711 5.571 20.165 1.00 91.44 99 TRP A N 1
ATOM 770 C CA . TRP A 1 99 ? -2.310 5.215 19.963 1.00 91.44 99 TRP A CA 1
ATOM 771 C C . TRP A 1 99 ? -2.154 4.087 18.933 1.00 91.44 99 TRP A C 1
ATOM 773 O O . TRP A 1 99 ? -1.427 4.245 17.947 1.00 91.44 99 TRP A O 1
ATOM 783 N N . ALA A 1 100 ? -2.896 2.988 19.092 1.00 87.88 100 ALA A N 1
ATOM 784 C CA . ALA A 1 100 ? -2.847 1.839 18.194 1.00 87.88 100 ALA A CA 1
ATOM 785 C C . ALA A 1 100 ? -3.210 2.228 16.752 1.00 87.88 100 ALA A C 1
ATOM 787 O O . ALA A 1 100 ? -2.465 1.910 15.816 1.00 87.88 100 ALA A O 1
ATOM 788 N N . ASN A 1 101 ? -4.304 2.975 16.564 1.00 89.62 101 ASN A N 1
ATOM 789 C CA . ASN A 1 101 ? -4.727 3.452 15.252 1.00 89.62 101 ASN A CA 1
ATOM 790 C C . ASN A 1 101 ? -3.682 4.388 14.633 1.00 89.62 101 ASN A C 1
ATOM 792 O O . ASN A 1 101 ? -3.342 4.236 13.462 1.00 89.62 101 ASN A O 1
ATOM 796 N N . SER A 1 102 ? -3.095 5.291 15.420 1.00 91.56 102 SER A N 1
ATOM 797 C CA . SER A 1 102 ? -2.034 6.190 14.951 1.00 91.56 102 SER A CA 1
ATOM 798 C C . SER A 1 102 ? -0.794 5.418 14.483 1.00 91.56 102 SER A C 1
ATOM 800 O O . SER A 1 102 ? -0.246 5.694 13.412 1.00 91.56 102 SER A O 1
ATOM 802 N N . CYS A 1 103 ? -0.368 4.394 15.227 1.00 90.19 103 CYS A N 1
ATOM 803 C CA . CYS A 1 103 ? 0.763 3.546 14.849 1.00 90.19 103 CYS A CA 1
ATOM 804 C C . CYS A 1 103 ? 0.487 2.701 13.596 1.00 90.19 103 CYS A C 1
ATOM 806 O O . CYS A 1 103 ? 1.405 2.459 12.802 1.00 90.19 103 CYS A O 1
ATOM 808 N N . VAL A 1 104 ? -0.743 2.211 13.415 1.00 89.75 104 VAL A N 1
ATOM 809 C CA . VAL A 1 104 ? -1.151 1.482 12.202 1.00 89.75 104 VAL A CA 1
ATOM 810 C C . VAL A 1 104 ? -1.226 2.435 11.013 1.00 89.75 104 VAL A C 1
ATOM 812 O O . VAL A 1 104 ? -0.650 2.136 9.966 1.00 89.75 104 VAL A O 1
ATOM 815 N N . ALA A 1 105 ? -1.864 3.593 11.179 1.00 90.81 105 ALA A N 1
ATOM 816 C CA . ALA A 1 105 ? -1.987 4.618 10.152 1.00 90.81 105 ALA A CA 1
ATOM 817 C C . ALA A 1 105 ? -0.611 5.071 9.661 1.00 90.81 105 ALA A C 1
ATOM 819 O O . ALA A 1 105 ? -0.353 5.014 8.462 1.00 90.81 105 ALA A O 1
ATOM 820 N N . ARG A 1 106 ? 0.317 5.410 10.570 1.00 93.06 106 ARG A N 1
ATOM 821 C CA . ARG A 1 106 ? 1.694 5.790 10.211 1.00 93.06 106 ARG A CA 1
ATOM 822 C C . ARG A 1 106 ? 2.365 4.738 9.332 1.00 93.06 106 ARG A C 1
ATOM 824 O O . ARG A 1 106 ? 2.925 5.074 8.291 1.00 93.06 106 ARG A O 1
ATOM 831 N N . ARG A 1 107 ? 2.280 3.462 9.724 1.00 91.19 107 ARG A N 1
ATOM 832 C CA . ARG A 1 107 ? 2.843 2.356 8.939 1.00 91.19 107 ARG A CA 1
ATOM 833 C C . ARG A 1 107 ? 2.172 2.255 7.572 1.00 91.19 107 ARG A C 1
ATOM 835 O O . ARG A 1 107 ? 2.880 2.152 6.577 1.00 91.19 107 ARG A O 1
ATOM 842 N N . LYS A 1 108 ? 0.841 2.323 7.486 1.00 92.50 108 LYS A N 1
ATOM 843 C CA . LYS A 1 108 ? 0.129 2.282 6.198 1.00 92.50 108 LYS A CA 1
ATOM 844 C C . LYS A 1 108 ? 0.522 3.450 5.291 1.00 92.50 108 LYS A C 1
ATOM 846 O O . LYS A 1 108 ? 0.841 3.213 4.133 1.00 92.50 108 LYS A O 1
ATOM 851 N N . PHE A 1 109 ? 0.592 4.671 5.817 1.00 94.19 109 PHE A N 1
ATOM 852 C CA . PHE A 1 109 ? 1.015 5.846 5.052 1.00 94.19 109 PHE A CA 1
ATOM 853 C C . PHE A 1 109 ? 2.438 5.710 4.505 1.00 94.19 109 PHE A C 1
ATOM 855 O O . PHE A 1 109 ? 2.665 6.036 3.345 1.00 94.19 109 PHE A O 1
ATOM 862 N N . GLN A 1 110 ? 3.380 5.170 5.284 1.00 95.00 110 GLN A N 1
ATOM 863 C CA . GLN A 1 110 ? 4.745 4.919 4.804 1.00 95.00 110 GLN A CA 1
ATOM 864 C C . GLN A 1 110 ? 4.780 3.925 3.632 1.00 95.00 110 GLN A C 1
ATOM 866 O O . GLN A 1 110 ? 5.476 4.161 2.647 1.00 95.00 110 GLN A O 1
ATOM 871 N N . HIS A 1 111 ? 4.008 2.837 3.706 1.00 94.50 111 HIS A N 1
ATOM 872 C CA . HIS A 1 111 ? 3.935 1.861 2.615 1.00 94.50 111 HIS A CA 1
ATOM 873 C C . HIS A 1 111 ? 3.226 2.426 1.377 1.00 94.50 111 HIS A C 1
ATOM 875 O O . HIS A 1 111 ? 3.681 2.193 0.260 1.00 94.50 111 HIS A O 1
ATOM 881 N N . VAL A 1 112 ? 2.150 3.201 1.561 1.00 95.88 112 VAL A N 1
ATOM 882 C CA . VAL A 1 112 ? 1.463 3.894 0.459 1.00 95.88 112 VAL A CA 1
ATOM 883 C C . VAL A 1 112 ? 2.404 4.885 -0.223 1.00 95.88 112 VAL A C 1
ATOM 885 O O . VAL A 1 112 ? 2.491 4.882 -1.446 1.00 95.88 112 VAL A O 1
ATOM 888 N N . ALA A 1 113 ? 3.155 5.683 0.541 1.00 97.00 113 ALA A N 1
ATOM 889 C CA . ALA A 1 113 ? 4.132 6.613 -0.019 1.00 97.00 113 ALA A CA 1
ATOM 890 C C . ALA A 1 113 ? 5.187 5.880 -0.862 1.00 97.00 113 ALA A C 1
ATOM 892 O O . ALA A 1 113 ? 5.439 6.263 -2.002 1.00 97.00 113 ALA A O 1
ATOM 893 N N . LEU A 1 114 ? 5.739 4.773 -0.348 1.00 97.62 114 LEU A N 1
ATOM 894 C CA . LEU A 1 114 ? 6.679 3.938 -1.099 1.00 97.62 114 LEU A CA 1
ATOM 895 C C . LEU A 1 114 ? 6.060 3.392 -2.396 1.00 97.62 114 LEU A C 1
ATOM 897 O O . LEU A 1 114 ? 6.700 3.432 -3.446 1.00 97.62 114 LEU A O 1
ATOM 901 N N . ALA A 1 115 ? 4.815 2.912 -2.345 1.00 97.25 115 ALA A N 1
ATOM 902 C CA . ALA A 1 115 ? 4.109 2.430 -3.527 1.00 97.25 115 ALA A CA 1
ATOM 903 C C . ALA A 1 115 ? 3.903 3.541 -4.570 1.00 97.25 115 ALA A C 1
ATOM 905 O O . ALA A 1 115 ? 4.108 3.300 -5.760 1.00 97.25 115 ALA A O 1
ATOM 906 N N . ILE A 1 116 ? 3.557 4.759 -4.142 1.00 97.88 116 ILE A N 1
ATOM 907 C CA . ILE A 1 116 ? 3.406 5.921 -5.029 1.00 97.88 116 ILE A CA 1
ATOM 908 C C . ILE A 1 116 ? 4.739 6.268 -5.697 1.00 97.88 116 ILE A C 1
ATOM 910 O O . ILE A 1 116 ? 4.774 6.459 -6.912 1.00 97.88 116 ILE A O 1
ATOM 914 N N . TYR A 1 117 ? 5.842 6.300 -4.943 1.00 98.25 117 TYR A N 1
ATOM 915 C CA . TYR A 1 117 ? 7.160 6.582 -5.517 1.00 98.25 117 TYR A CA 1
ATOM 916 C C . TYR A 1 117 ? 7.582 5.530 -6.545 1.00 98.25 117 TYR A C 1
ATOM 918 O O . TYR A 1 117 ? 8.064 5.886 -7.619 1.00 98.25 117 TYR A O 1
ATOM 926 N N . LEU A 1 118 ? 7.349 4.246 -6.262 1.00 98.06 118 LEU A N 1
ATOM 927 C CA . LEU A 1 118 ? 7.624 3.163 -7.208 1.00 98.06 118 LEU A CA 1
ATOM 928 C C . LEU A 1 118 ? 6.752 3.255 -8.464 1.00 98.06 118 LEU A C 1
ATOM 930 O O . LEU A 1 118 ? 7.255 3.050 -9.566 1.00 98.06 118 LEU A O 1
ATOM 934 N N . LEU A 1 119 ? 5.471 3.601 -8.320 1.00 98.25 119 LEU A N 1
ATOM 935 C CA . LEU A 1 119 ? 4.585 3.805 -9.465 1.00 98.25 119 LEU A CA 1
ATOM 936 C C . LEU A 1 119 ? 5.078 4.963 -10.337 1.00 98.25 119 LEU A C 1
ATOM 938 O O . LEU A 1 119 ? 5.228 4.792 -11.543 1.00 98.25 119 LEU A O 1
ATOM 942 N N . GLY A 1 120 ? 5.385 6.111 -9.726 1.00 98.25 120 GLY A N 1
ATOM 943 C CA . GLY A 1 120 ? 5.917 7.276 -10.433 1.00 98.25 120 GLY A CA 1
ATOM 944 C C . GLY A 1 120 ? 7.221 6.961 -11.169 1.00 98.25 120 GLY A C 1
ATOM 945 O O . GLY A 1 120 ? 7.346 7.267 -12.354 1.00 98.25 120 GLY A O 1
ATOM 946 N N . ALA A 1 121 ? 8.159 6.273 -10.511 1.00 98.25 121 ALA A N 1
ATOM 947 C CA . ALA A 1 121 ? 9.397 5.817 -11.139 1.00 98.25 121 ALA A CA 1
ATOM 948 C C . ALA A 1 121 ? 9.128 4.867 -12.319 1.00 98.25 121 ALA A C 1
ATOM 950 O O . ALA A 1 121 ? 9.691 5.047 -13.397 1.00 98.25 121 ALA A O 1
ATOM 951 N N . GLY A 1 122 ? 8.225 3.898 -12.150 1.00 98.06 122 GLY A N 1
ATOM 952 C CA . GLY A 1 122 ? 7.839 2.965 -13.208 1.00 98.06 122 GLY A CA 1
ATOM 953 C C . GLY A 1 122 ? 7.190 3.651 -14.414 1.00 98.06 122 GLY A C 1
ATOM 954 O O . GLY A 1 122 ? 7.489 3.296 -15.554 1.00 98.06 122 GLY A O 1
ATOM 955 N N . MET A 1 123 ? 6.360 4.673 -14.190 1.00 98.12 123 MET A N 1
ATOM 956 C CA . MET A 1 123 ? 5.770 5.480 -15.265 1.00 98.12 123 MET A CA 1
ATOM 957 C C . MET A 1 123 ? 6.834 6.265 -16.041 1.00 98.12 123 MET A C 1
ATOM 959 O O . MET A 1 123 ? 6.822 6.249 -17.271 1.00 98.12 123 MET A O 1
ATOM 963 N N . ILE A 1 124 ? 7.780 6.900 -15.341 1.00 98.31 124 ILE A N 1
ATOM 964 C CA . ILE A 1 124 ? 8.895 7.624 -15.973 1.00 98.31 124 ILE A CA 1
ATOM 965 C C . ILE A 1 124 ? 9.746 6.664 -16.810 1.00 98.31 124 ILE A C 1
ATOM 967 O O . ILE A 1 124 ? 10.009 6.940 -17.978 1.00 98.31 124 ILE A O 1
ATOM 971 N N . LEU A 1 125 ? 10.127 5.513 -16.248 1.00 97.81 125 LEU A N 1
ATOM 972 C CA . LEU A 1 125 ? 10.909 4.495 -16.954 1.00 97.81 125 LEU A CA 1
ATOM 973 C C . LEU A 1 125 ? 10.166 3.943 -18.175 1.00 97.81 125 LEU A C 1
ATOM 975 O O . LEU A 1 125 ? 10.771 3.777 -19.228 1.00 97.81 125 LEU A O 1
ATOM 979 N N . SER A 1 126 ? 8.854 3.723 -18.073 1.00 96.00 126 SER A N 1
ATOM 980 C CA . SER A 1 126 ? 8.035 3.304 -19.218 1.00 96.00 126 SER A CA 1
ATOM 981 C C . SER A 1 126 ? 8.062 4.348 -20.338 1.00 96.00 126 SER A C 1
ATOM 983 O O . SER A 1 126 ? 8.227 4.001 -21.504 1.00 96.00 126 SER A O 1
ATOM 985 N N . GLY A 1 127 ? 7.957 5.636 -19.992 1.00 96.12 127 GLY A N 1
ATOM 986 C CA . GLY A 1 127 ? 8.091 6.730 -20.956 1.00 96.12 127 GLY A CA 1
ATOM 987 C C . GLY A 1 127 ? 9.476 6.773 -21.607 1.00 96.12 127 GLY A C 1
ATOM 988 O O . GLY A 1 127 ? 9.579 6.895 -22.826 1.00 96.12 127 GLY A O 1
ATOM 989 N N . LEU A 1 128 ? 10.541 6.605 -20.815 1.00 96.31 128 LEU A N 1
ATOM 990 C CA . LEU A 1 128 ? 11.916 6.536 -21.318 1.00 96.31 128 LEU A CA 1
ATOM 991 C C . LEU A 1 128 ? 12.129 5.344 -22.254 1.00 96.31 128 LEU A C 1
ATOM 993 O O . LEU A 1 128 ? 12.771 5.506 -23.286 1.00 96.31 128 LEU A O 1
ATOM 997 N N . ALA A 1 129 ? 11.563 4.176 -21.943 1.00 94.44 129 ALA A N 1
ATOM 998 C CA . ALA A 1 129 ? 11.625 3.011 -22.821 1.00 94.44 129 ALA A CA 1
ATOM 999 C C . ALA A 1 129 ? 11.025 3.333 -24.202 1.00 94.44 129 ALA A C 1
ATOM 1001 O O . ALA A 1 129 ? 11.672 3.109 -25.222 1.00 94.44 129 ALA A O 1
ATOM 1002 N N . VAL A 1 130 ? 9.845 3.959 -24.243 1.00 93.62 130 VAL A N 1
ATOM 1003 C CA . VAL A 1 130 ? 9.211 4.371 -25.508 1.00 93.62 130 VAL A CA 1
ATOM 1004 C C . VAL A 1 130 ? 10.072 5.371 -26.283 1.00 93.62 130 VAL A C 1
ATOM 1006 O O . VAL A 1 130 ? 10.120 5.308 -27.509 1.00 93.62 130 VAL A O 1
ATOM 1009 N N . LEU A 1 131 ? 10.755 6.292 -25.597 1.00 93.88 131 LEU A N 1
ATOM 1010 C CA . LEU A 1 131 ? 11.670 7.232 -26.248 1.00 93.88 131 LEU A CA 1
ATOM 1011 C C . LEU A 1 131 ? 12.893 6.516 -26.830 1.00 93.88 131 LEU A C 1
ATOM 1013 O O . LEU A 1 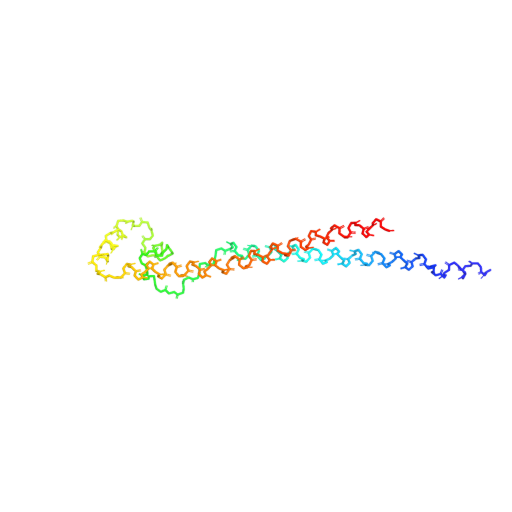131 ? 13.224 6.760 -27.983 1.00 93.88 131 LEU A O 1
ATOM 1017 N N . VAL A 1 132 ? 13.513 5.601 -26.078 1.00 91.62 132 VAL A N 1
ATOM 1018 C CA . VAL A 1 132 ? 14.665 4.808 -26.543 1.00 91.62 132 VAL A CA 1
ATOM 1019 C C . VAL A 1 132 ? 14.295 3.933 -27.736 1.00 91.62 132 VAL A C 1
ATOM 1021 O O . VAL A 1 132 ? 15.085 3.811 -28.658 1.00 91.62 132 VAL A O 1
ATOM 1024 N N . GLN A 1 133 ? 13.086 3.370 -27.763 1.00 87.75 133 GLN A N 1
ATOM 1025 C CA . GLN A 1 133 ? 12.602 2.587 -28.903 1.00 87.75 133 GLN A CA 1
ATOM 1026 C C . GLN A 1 133 ? 12.502 3.411 -30.201 1.00 87.75 133 GLN A C 1
ATOM 1028 O O . GLN A 1 133 ? 12.489 2.843 -31.290 1.00 87.75 133 GLN A O 1
ATOM 1033 N N . ARG A 1 134 ? 12.359 4.737 -30.089 1.00 84.94 134 ARG A N 1
ATOM 1034 C CA . ARG A 1 134 ? 12.197 5.657 -31.224 1.00 84.94 134 ARG A CA 1
ATOM 1035 C C . ARG A 1 134 ? 13.512 6.282 -31.702 1.00 84.94 134 ARG A C 1
ATOM 1037 O O . ARG A 1 134 ? 13.462 7.022 -32.684 1.00 84.94 134 ARG A O 1
ATOM 1044 N N . LEU A 1 135 ? 14.620 6.043 -30.999 1.00 80.12 135 LEU A N 1
ATOM 1045 C CA . LEU A 1 135 ? 15.975 6.447 -31.390 1.00 80.12 135 LEU A CA 1
ATOM 1046 C C . LEU A 1 135 ? 16.586 5.394 -32.317 1.00 80.12 135 LEU A C 1
ATOM 1048 O O . LEU A 1 135 ? 17.276 5.819 -33.268 1.00 80.12 135 LEU A O 1
#

Solvent-accessible surface area (backbone atoms only — not comparable to full-atom values): 7546 Å² total; per-residue (Å²): 138,68,73,69,68,68,72,69,61,83,50,76,67,54,59,50,52,56,48,45,55,50,51,26,52,52,36,37,52,52,13,51,50,26,37,51,50,15,51,53,43,44,50,62,60,68,51,86,80,86,77,77,93,66,81,71,73,56,90,80,45,66,68,29,42,48,74,74,42,63,85,46,60,66,62,46,51,57,52,48,57,61,48,63,73,41,84,64,58,57,60,52,52,51,52,51,50,52,51,52,51,50,58,50,48,53,53,42,51,53,45,48,51,52,18,51,53,28,35,53,50,13,54,52,30,43,53,49,22,57,52,49,72,71,108